Protein AF-A0A8B9Z6X7-F1 (afdb_monomer)

Sequence (48 aa):
MVQTMLPKSLRAMKFYFTTVYQEIWVGVALTAYVYYKISYGCRLHNLL

Secondary structure (DSSP, 8-state):
--TTTS-HHHHHHHHIIIIISHHHHHHHHHHHHHHHHHHHHHHHHTT-

Foldseek 3Di:
DVVVVQPVVVVVCVCCVPPVCPVVVVVVVVVVVVVVCVVVVVVVVVVD

InterPro domains:
  IPR012574 ATP synthase subunit ATP5MJ, mitochondrial [PF08039] (1-39)
  IPR012574 ATP synthase subunit ATP5MJ, mitochondrial [PTHR15233] (1-40)

Radius of gyration: 18.1 Å; Cα contacts (8 Å, |Δi|>4): 6; chains: 1; bounding box: 34×29×46 Å

Mean predicted aligned error: 10.87 Å

Organism: NCBI:txid224669

Structure (mmCIF, N/CA/C/O backbone):
data_AF-A0A8B9Z6X7-F1
#
_entry.id   AF-A0A8B9Z6X7-F1
#
loop_
_atom_site.group_PDB
_atom_site.id
_atom_site.type_symbol
_atom_site.label_atom_id
_atom_site.label_alt_id
_atom_site.label_comp_id
_atom_site.label_asym_id
_atom_site.label_entity_id
_atom_site.label_seq_id
_atom_site.pdbx_PDB_ins_code
_atom_site.Cartn_x
_atom_site.Cartn_y
_atom_site.Cartn_z
_atom_site.occupancy
_atom_site.B_iso_or_equiv
_atom_site.auth_seq_id
_atom_site.auth_comp_id
_atom_site.auth_asym_id
_atom_site.auth_atom_id
_atom_site.pdbx_PDB_model_num
ATOM 1 N N . MET A 1 1 ? -14.658 -23.954 6.728 1.00 57.69 1 MET A N 1
ATOM 2 C CA . MET A 1 1 ? -13.331 -24.071 7.382 1.00 57.69 1 MET A CA 1
ATOM 3 C C . MET A 1 1 ? -12.389 -22.879 7.126 1.0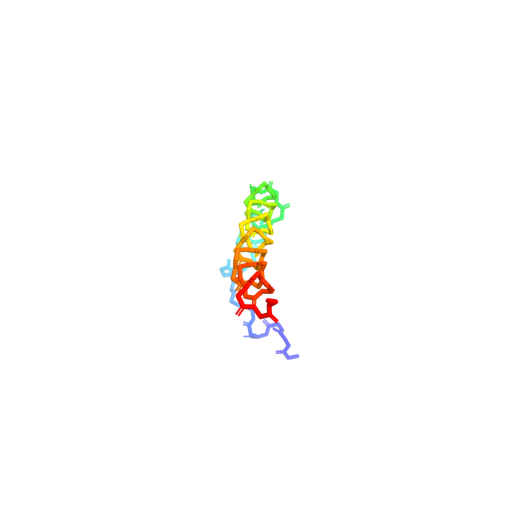0 57.69 1 MET A C 1
ATOM 5 O O . MET A 1 1 ? -11.332 -22.829 7.728 1.00 57.69 1 MET A O 1
ATOM 9 N N . VAL A 1 2 ? -12.766 -21.861 6.330 1.00 64.19 2 VAL A N 1
ATOM 10 C CA . VAL A 1 2 ? -11.954 -20.628 6.150 1.00 64.19 2 VAL A CA 1
ATOM 11 C C . VAL A 1 2 ? -12.012 -19.685 7.364 1.00 64.19 2 VAL A C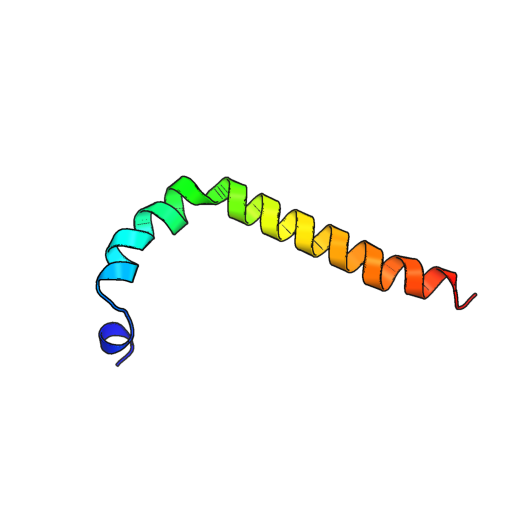 1
ATOM 13 O O . VAL A 1 2 ? -11.040 -19.005 7.671 1.00 64.19 2 VAL A O 1
ATOM 16 N N . GLN A 1 3 ? -13.121 -19.679 8.112 1.00 58.62 3 GLN A N 1
ATOM 17 C CA . GLN A 1 3 ? -13.302 -18.803 9.281 1.00 58.62 3 GLN A CA 1
ATOM 18 C C . GLN A 1 3 ? -12.357 -19.109 10.452 1.00 58.62 3 GLN A C 1
ATOM 20 O O . GLN A 1 3 ? -12.068 -18.205 11.226 1.00 58.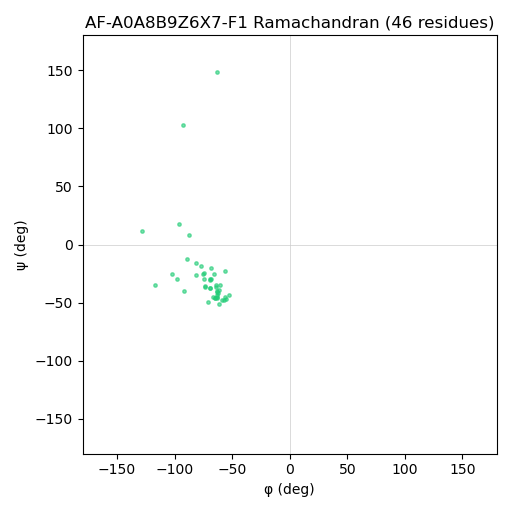62 3 GLN A O 1
ATOM 25 N N . THR A 1 4 ? -11.855 -20.342 10.581 1.00 61.28 4 THR A N 1
ATOM 26 C CA . THR A 1 4 ? -10.873 -20.714 11.617 1.00 61.28 4 THR A CA 1
ATOM 27 C C . THR A 1 4 ? -9.441 -20.335 11.236 1.00 61.28 4 THR A C 1
ATOM 29 O O . THR A 1 4 ? -8.586 -20.276 12.111 1.00 61.28 4 THR A O 1
ATOM 32 N N . MET A 1 5 ? -9.183 -20.041 9.955 1.00 65.00 5 MET A N 1
ATOM 33 C CA . MET A 1 5 ? -7.882 -19.573 9.459 1.00 65.00 5 MET A CA 1
ATOM 34 C C . MET A 1 5 ? -7.741 -18.047 9.493 1.00 65.00 5 MET A C 1
ATOM 36 O O . MET A 1 5 ? -6.638 -17.536 9.335 1.00 65.00 5 MET A O 1
ATOM 40 N N . LEU A 1 6 ? -8.837 -17.307 9.697 1.00 66.00 6 LEU A N 1
ATOM 41 C CA . LEU A 1 6 ? -8.822 -15.849 9.780 1.00 66.00 6 LEU A CA 1
ATOM 42 C C . LEU A 1 6 ? -8.680 -15.413 11.248 1.00 66.00 6 LEU A C 1
ATOM 44 O O . LEU A 1 6 ? -9.666 -15.448 11.991 1.00 66.00 6 LEU A O 1
ATOM 48 N N . PRO A 1 7 ? -7.483 -14.988 11.696 1.00 68.62 7 PRO A N 1
ATOM 49 C CA . PRO A 1 7 ? -7.298 -14.513 13.060 1.00 68.62 7 PRO A CA 1
ATOM 50 C C . PRO A 1 7 ? -8.144 -13.255 13.299 1.00 68.62 7 PRO A C 1
ATOM 52 O O . PRO A 1 7 ? -8.356 -12.447 12.393 1.00 68.62 7 PRO A O 1
ATOM 55 N N . LYS A 1 8 ? -8.620 -13.039 14.535 1.00 65.25 8 LYS A N 1
ATOM 56 C CA . LYS A 1 8 ? -9.426 -11.846 14.880 1.00 65.25 8 LYS A CA 1
ATOM 57 C C . LYS A 1 8 ? -8.717 -10.520 14.557 1.00 65.25 8 LYS A C 1
ATOM 59 O O . LYS A 1 8 ? -9.395 -9.522 14.326 1.00 65.25 8 LYS A O 1
ATOM 64 N N . SER A 1 9 ? -7.386 -10.523 14.462 1.00 65.06 9 SER A N 1
ATOM 65 C CA . SER A 1 9 ? -6.573 -9.394 13.991 1.00 65.06 9 SER A CA 1
ATOM 66 C C . SER A 1 9 ? -6.889 -8.983 12.549 1.00 65.06 9 SER A C 1
ATOM 68 O O . SER A 1 9 ? -6.926 -7.793 12.253 1.00 65.06 9 SER A O 1
ATOM 70 N N . LEU A 1 10 ? -7.216 -9.933 11.667 1.00 68.38 10 LEU A N 1
ATOM 71 C CA . LEU A 1 10 ? -7.569 -9.677 10.267 1.00 68.38 10 LEU A CA 1
ATOM 72 C C . LEU A 1 10 ? -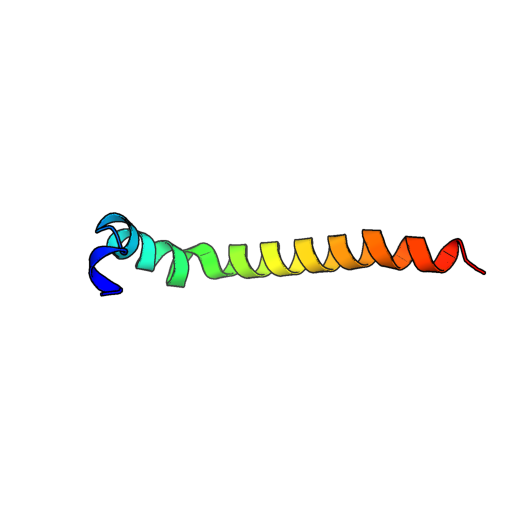8.913 -8.941 10.149 1.00 68.38 10 LEU A C 1
ATOM 74 O O . LEU A 1 10 ? -9.111 -8.119 9.257 1.00 68.38 10 LEU A O 1
ATOM 78 N N . ARG A 1 11 ? -9.818 -9.162 11.112 1.00 66.69 11 ARG A N 1
ATOM 79 C CA . ARG A 1 11 ? -11.089 -8.430 11.208 1.00 66.69 11 ARG A CA 1
ATOM 80 C C . ARG A 1 11 ? -10.884 -6.963 11.603 1.00 66.69 11 ARG A C 1
ATOM 82 O O . ARG A 1 11 ? -11.592 -6.116 11.070 1.00 66.69 11 ARG A O 1
ATOM 89 N N . ALA A 1 12 ? -9.927 -6.663 12.484 1.00 69.56 12 ALA A N 1
ATOM 90 C CA . ALA A 1 12 ? -9.556 -5.287 12.837 1.00 69.56 12 ALA A CA 1
ATOM 91 C C . ALA A 1 12 ? -8.767 -4.597 11.706 1.00 69.56 12 ALA A C 1
ATOM 93 O O . ALA A 1 12 ? -8.991 -3.428 11.402 1.00 69.56 12 ALA A O 1
ATOM 94 N N . MET A 1 13 ? -7.913 -5.353 11.014 1.00 71.25 13 MET A N 1
ATOM 95 C CA . MET A 1 13 ? -7.154 -4.905 9.842 1.00 71.2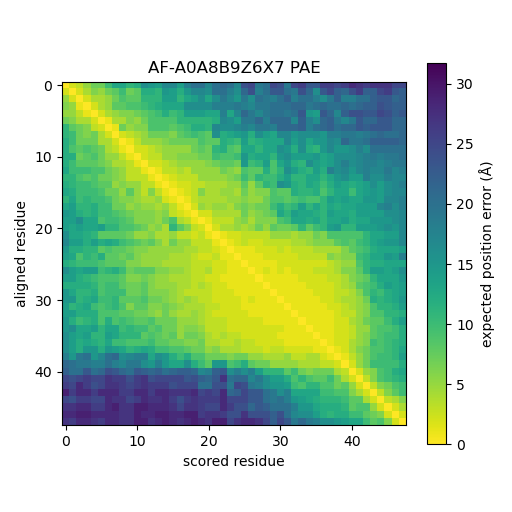5 13 MET A CA 1
ATOM 96 C C . MET A 1 13 ? -8.023 -4.638 8.606 1.00 71.25 13 MET A C 1
ATOM 98 O O . MET A 1 13 ? -7.608 -3.890 7.724 1.00 71.25 13 MET A O 1
ATOM 102 N N . LYS A 1 14 ? -9.239 -5.199 8.538 1.00 67.94 14 LYS A N 1
ATOM 103 C CA . LYS A 1 14 ? -10.153 -5.024 7.400 1.00 67.94 14 LYS A CA 1
ATOM 104 C C . LYS A 1 14 ? -10.375 -3.549 7.058 1.00 67.94 14 LYS A C 1
ATOM 106 O O . LYS A 1 14 ? -10.309 -3.211 5.887 1.00 67.94 14 LYS A O 1
ATOM 111 N N . PHE A 1 15 ? -10.577 -2.683 8.055 1.00 69.31 15 PHE A N 1
ATOM 112 C CA . PHE A 1 15 ? -10.756 -1.245 7.824 1.00 69.31 15 PHE A CA 1
ATOM 113 C C . PHE A 1 15 ? -9.512 -0.631 7.172 1.00 69.31 15 PHE A C 1
ATOM 115 O O . PHE A 1 15 ? -9.601 -0.040 6.103 1.00 69.31 15 PHE A O 1
ATOM 122 N N . TYR A 1 16 ? -8.332 -0.877 7.741 1.00 61.75 16 TYR A N 1
ATOM 123 C CA . TYR A 1 16 ? -7.076 -0.376 7.192 1.00 61.75 16 TYR A CA 1
ATOM 124 C C . TYR A 1 16 ? -6.859 -0.819 5.742 1.00 61.75 16 TYR A C 1
ATOM 126 O O . TYR A 1 16 ? -6.550 0.013 4.893 1.00 61.75 16 TYR A O 1
ATOM 134 N N . PHE A 1 17 ? -7.106 -2.092 5.423 1.00 63.66 17 PHE A N 1
ATOM 135 C CA . PHE A 1 17 ? -6.949 -2.603 4.059 1.00 63.66 17 PHE A CA 1
ATOM 136 C C . PHE A 1 17 ? -7.979 -2.067 3.057 1.00 63.66 17 PHE A C 1
ATOM 138 O O . PHE A 1 17 ? -7.647 -1.972 1.878 1.00 63.66 17 PHE A O 1
ATOM 145 N N . THR A 1 18 ? -9.198 -1.721 3.487 1.00 66.31 18 THR A N 1
ATOM 146 C CA . THR A 1 18 ? -10.274 -1.310 2.565 1.00 66.31 18 THR A CA 1
ATOM 147 C C . THR A 1 18 ? -10.452 0.197 2.419 1.00 66.31 18 THR A C 1
ATOM 149 O O . THR A 1 18 ? -10.904 0.633 1.363 1.00 66.31 18 THR 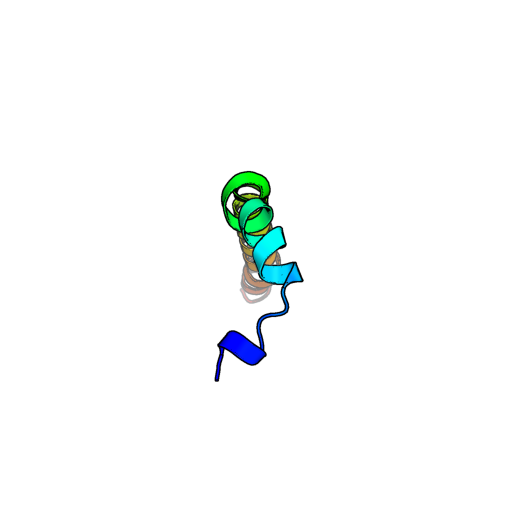A O 1
ATOM 152 N N . THR A 1 19 ? -10.141 0.994 3.445 1.00 69.12 19 THR A N 1
ATOM 153 C CA . THR A 1 19 ? -10.360 2.455 3.427 1.00 69.12 19 THR A CA 1
ATOM 154 C C . THR A 1 19 ? -9.076 3.264 3.535 1.00 69.12 19 THR A C 1
ATOM 156 O O . THR A 1 19 ? -8.985 4.304 2.900 1.00 69.12 19 THR A O 1
ATOM 159 N N . VAL A 1 20 ? -8.074 2.803 4.287 1.00 69.44 20 VAL A N 1
ATOM 160 C CA . VAL A 1 20 ? -6.848 3.589 4.536 1.00 69.44 20 VAL A CA 1
ATOM 161 C C . VAL A 1 20 ? -5.757 3.289 3.505 1.00 69.44 20 VAL A C 1
ATOM 163 O O . VAL A 1 20 ? -5.085 4.193 3.026 1.00 69.44 20 VAL A O 1
ATOM 166 N N . TYR A 1 21 ? -5.593 2.025 3.113 1.00 72.94 21 TYR A N 1
ATOM 167 C CA . TYR A 1 21 ? -4.519 1.592 2.215 1.00 72.94 21 TYR A CA 1
ATOM 168 C C . TYR A 1 21 ? -4.847 1.701 0.717 1.00 72.94 21 TYR A C 1
ATOM 170 O O . TYR A 1 21 ? -4.059 1.219 -0.091 1.00 72.94 21 TYR A O 1
ATOM 178 N N . GLN A 1 22 ? -5.965 2.316 0.309 1.00 75.56 22 GLN A N 1
ATOM 179 C CA . GLN A 1 22 ? -6.351 2.383 -1.113 1.00 75.56 22 GLN A CA 1
ATOM 180 C C . GLN A 1 22 ? -5.252 2.996 -1.995 1.00 75.56 22 GLN A C 1
ATOM 182 O O . GLN A 1 22 ? -4.873 2.403 -3.003 1.00 75.56 22 GLN A O 1
ATOM 187 N N . GLU A 1 23 ? -4.670 4.121 -1.583 1.00 80.25 23 GLU A N 1
ATOM 188 C CA . GLU A 1 23 ? -3.578 4.773 -2.321 1.00 80.25 23 GLU A CA 1
ATOM 189 C C . GLU A 1 23 ? -2.276 3.964 -2.276 1.00 80.25 23 GLU A C 1
ATOM 191 O O . GLU A 1 23 ? -1.506 3.948 -3.235 1.00 80.25 23 GLU A O 1
ATOM 196 N N . ILE A 1 24 ? -2.051 3.219 -1.192 1.00 86.38 24 ILE A N 1
ATOM 197 C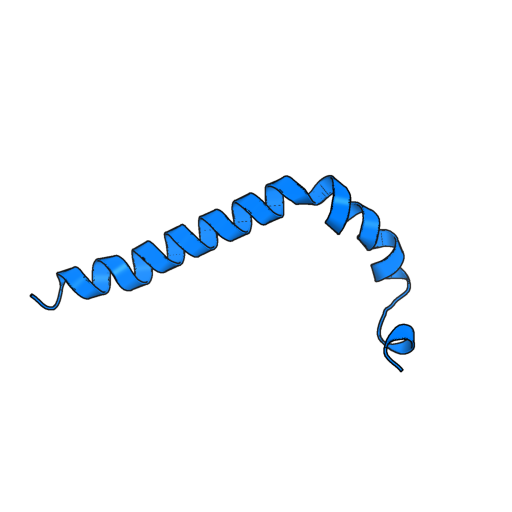 CA . ILE A 1 24 ? -0.888 2.338 -1.054 1.00 86.38 24 ILE A CA 1
ATOM 198 C C . ILE A 1 24 ? -1.000 1.152 -2.018 1.00 86.38 24 ILE A C 1
ATOM 200 O O . ILE A 1 24 ? -0.006 0.795 -2.643 1.00 86.38 24 ILE A O 1
ATOM 204 N N . TRP A 1 25 ? -2.195 0.597 -2.237 1.00 84.62 25 TRP A N 1
ATOM 205 C CA . TRP A 1 25 ? -2.410 -0.423 -3.271 1.00 84.62 25 TRP A CA 1
ATOM 206 C C . TRP A 1 25 ? -2.136 0.108 -4.680 1.00 84.62 25 TRP A C 1
ATOM 208 O O . TRP A 1 25 ? -1.511 -0.593 -5.479 1.00 84.62 25 TRP A O 1
ATOM 218 N N . VAL A 1 26 ? -2.535 1.350 -4.972 1.00 88.50 26 VAL A N 1
ATOM 219 C CA . VAL A 1 26 ? -2.204 2.009 -6.246 1.00 88.50 26 VAL A CA 1
ATOM 220 C C . VAL A 1 26 ? -0.689 2.187 -6.377 1.00 88.50 26 VAL A C 1
ATOM 222 O O . VAL A 1 26 ? -0.121 1.816 -7.403 1.00 88.50 26 VAL A O 1
ATOM 225 N N . GLY A 1 27 ? -0.010 2.668 -5.332 1.00 90.81 27 GLY A N 1
ATOM 226 C CA . GLY A 1 27 ? 1.448 2.830 -5.311 1.00 90.81 27 GLY A CA 1
ATOM 227 C C . GLY A 1 27 ? 2.214 1.513 -5.479 1.00 90.81 27 GLY A C 1
ATOM 228 O O . GLY A 1 27 ? 3.197 1.457 -6.222 1.00 90.81 27 GLY A O 1
ATOM 229 N N . VAL A 1 28 ? 1.737 0.430 -4.860 1.00 91.56 28 VAL A N 1
ATOM 230 C CA . VAL A 1 28 ? 2.290 -0.923 -5.035 1.00 91.56 28 VAL A CA 1
ATOM 231 C C . VAL A 1 28 ? 2.101 -1.404 -6.474 1.00 91.56 28 VAL A C 1
ATOM 233 O O . VAL A 1 28 ? 3.059 -1.888 -7.076 1.00 91.56 28 VAL A O 1
ATOM 236 N N . ALA A 1 29 ? 0.911 -1.226 -7.056 1.00 89.94 29 ALA A N 1
ATOM 237 C CA . ALA A 1 29 ? 0.648 -1.600 -8.445 1.00 89.94 29 ALA A CA 1
ATOM 238 C C . ALA A 1 29 ? 1.533 -0.815 -9.428 1.00 89.94 29 ALA A C 1
ATOM 240 O O . ALA A 1 29 ? 2.105 -1.398 -10.352 1.00 89.94 29 ALA A O 1
ATOM 241 N N . LEU A 1 30 ? 1.707 0.490 -9.196 1.00 92.62 30 LEU A N 1
ATOM 242 C CA . LEU A 1 30 ? 2.553 1.350 -10.022 1.00 92.62 30 LEU A CA 1
ATOM 243 C C . LEU A 1 30 ? 4.026 0.940 -9.929 1.00 92.62 30 LEU A C 1
ATOM 245 O O . LEU A 1 30 ? 4.698 0.795 -10.948 1.00 92.62 30 LEU A O 1
ATOM 249 N N . THR A 1 31 ? 4.515 0.697 -8.713 1.00 93.25 31 THR A N 1
ATOM 250 C CA . THR A 1 31 ? 5.899 0.271 -8.466 1.00 93.25 31 THR A CA 1
ATOM 251 C C . THR A 1 31 ? 6.172 -1.089 -9.097 1.00 93.25 31 THR A C 1
ATOM 253 O O . THR A 1 31 ? 7.193 -1.261 -9.758 1.00 93.25 31 THR A O 1
ATOM 256 N N . ALA A 1 32 ? 5.243 -2.038 -8.968 1.00 89.62 32 ALA A N 1
ATOM 257 C CA . ALA A 1 32 ? 5.347 -3.345 -9.608 1.00 89.62 32 ALA A CA 1
ATOM 258 C C . ALA A 1 32 ? 5.350 -3.235 -11.141 1.00 89.62 32 ALA A C 1
ATOM 260 O O . ALA A 1 32 ? 6.142 -3.908 -11.799 1.00 89.62 32 ALA A O 1
ATOM 261 N N . TYR A 1 33 ? 4.517 -2.363 -11.718 1.00 88.00 33 TYR A N 1
ATOM 262 C CA . TYR A 1 33 ? 4.487 -2.130 -13.162 1.00 88.00 33 TYR A CA 1
ATOM 263 C C . TYR A 1 33 ? 5.779 -1.485 -13.676 1.00 88.00 33 TYR A C 1
ATOM 265 O O . TYR A 1 33 ? 6.339 -1.939 -14.675 1.00 88.00 33 TYR A O 1
ATOM 273 N N . VAL A 1 34 ? 6.290 -0.464 -12.986 1.00 90.38 34 VAL A N 1
ATOM 274 C CA . VAL A 1 34 ? 7.570 0.172 -13.329 1.00 90.38 34 VAL A CA 1
ATOM 275 C C . VAL A 1 34 ? 8.715 -0.827 -13.185 1.00 90.38 34 VAL A C 1
ATOM 277 O O . VAL A 1 34 ? 9.523 -0.948 -14.101 1.00 90.38 34 VAL A O 1
ATOM 280 N N . TYR A 1 35 ? 8.750 -1.604 -12.100 1.00 85.75 35 TYR A N 1
ATOM 281 C CA . TYR A 1 35 ? 9.745 -2.656 -11.902 1.00 85.75 35 TYR A CA 1
ATOM 282 C C . TYR A 1 35 ? 9.693 -3.69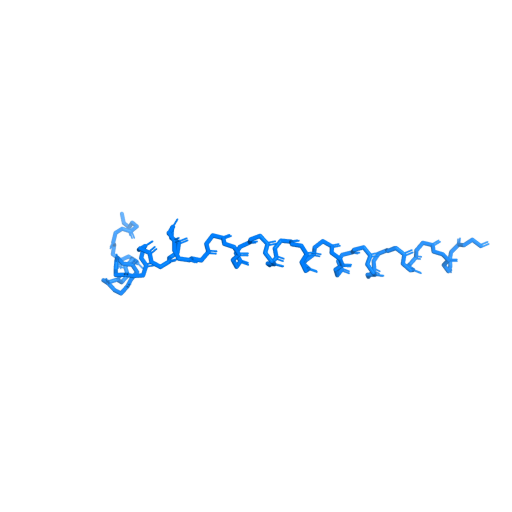3 -13.027 1.00 85.75 35 TYR A C 1
ATOM 284 O O . TYR A 1 35 ? 10.714 -3.985 -13.642 1.00 85.75 35 TYR A O 1
ATOM 292 N N . TYR A 1 36 ? 8.499 -4.173 -13.379 1.00 84.75 36 TYR A N 1
ATOM 293 C CA . TYR A 1 36 ? 8.300 -5.081 -14.505 1.00 84.75 36 TYR A CA 1
ATOM 294 C C . TYR A 1 36 ? 8.812 -4.472 -15.819 1.00 84.75 36 TYR A C 1
ATOM 296 O O . TYR A 1 36 ? 9.583 -5.097 -16.548 1.00 84.75 36 TYR A O 1
ATOM 304 N N . LYS A 1 37 ? 8.454 -3.220 -16.113 1.00 82.94 37 LYS A N 1
ATOM 305 C CA . LYS A 1 37 ? 8.906 -2.518 -17.321 1.00 82.94 37 LYS A CA 1
ATOM 306 C C . LYS A 1 37 ? 10.418 -2.296 -17.340 1.00 82.94 37 LYS A C 1
ATOM 308 O O . LYS A 1 37 ? 10.996 -2.390 -18.414 1.00 82.94 37 LYS A O 1
ATOM 313 N N . ILE A 1 38 ? 11.066 -2.050 -16.205 1.00 84.56 38 ILE A N 1
ATOM 314 C CA . ILE A 1 38 ? 12.528 -1.916 -16.123 1.00 84.56 38 ILE A CA 1
ATOM 315 C C . ILE A 1 38 ? 13.199 -3.283 -16.317 1.00 84.56 38 ILE A C 1
ATOM 317 O O . ILE A 1 38 ? 14.084 -3.417 -17.162 1.00 84.56 38 ILE A O 1
ATOM 321 N N . SER A 1 39 ? 12.750 -4.316 -15.599 1.00 77.19 39 SER A N 1
ATOM 322 C CA . SER A 1 39 ? 13.335 -5.660 -15.667 1.00 77.19 39 SER A CA 1
ATOM 323 C C . SER A 1 39 ? 13.192 -6.315 -17.043 1.00 77.19 39 SER A C 1
ATOM 325 O O . SER A 1 39 ? 14.111 -7.004 -17.484 1.00 77.19 39 SER A O 1
ATOM 327 N N . TYR A 1 40 ? 12.068 -6.103 -17.736 1.00 71.00 40 TYR A N 1
ATOM 328 C CA . TYR A 1 40 ? 11.800 -6.719 -19.042 1.00 71.00 40 TYR A CA 1
ATOM 329 C C . TYR A 1 40 ? 12.001 -5.766 -20.232 1.00 71.00 40 TYR A C 1
ATOM 331 O O . TYR A 1 40 ? 12.326 -6.225 -21.324 1.00 71.00 40 TYR A O 1
ATOM 339 N N . GLY A 1 41 ? 11.881 -4.450 -20.045 1.00 62.94 41 GLY A N 1
ATOM 340 C CA . GLY A 1 41 ? 12.090 -3.450 -21.101 1.00 62.94 41 GLY A CA 1
ATOM 341 C C . GLY A 1 41 ? 13.560 -3.253 -21.475 1.00 62.94 41 GLY A C 1
ATOM 342 O O . GLY A 1 41 ? 13.867 -3.127 -22.657 1.00 62.94 41 GLY A O 1
ATOM 343 N N . CYS A 1 42 ? 14.486 -3.331 -20.514 1.00 54.62 42 CYS A N 1
ATOM 344 C CA . CYS A 1 42 ? 15.926 -3.322 -20.812 1.00 54.62 42 CYS A CA 1
ATOM 345 C C . CYS A 1 42 ? 16.435 -4.669 -21.352 1.00 54.62 42 CYS A C 1
ATOM 347 O O . CYS A 1 42 ? 17.489 -4.723 -21.981 1.00 54.62 42 CYS A O 1
ATOM 349 N N . ARG A 1 43 ? 15.688 -5.762 -21.144 1.00 51.94 43 ARG A N 1
ATOM 350 C CA . ARG A 1 43 ? 16.047 -7.092 -21.659 1.00 51.94 43 ARG A CA 1
ATOM 351 C C . ARG A 1 43 ? 15.791 -7.227 -23.163 1.00 51.94 43 ARG A C 1
ATOM 353 O O . ARG A 1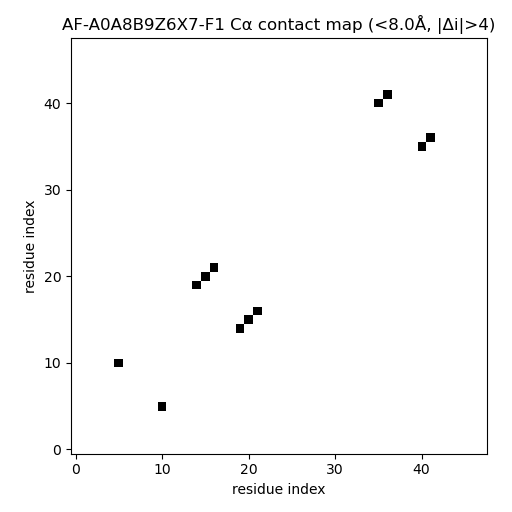 43 ? 16.469 -8.015 -23.808 1.00 51.94 43 ARG A O 1
ATOM 360 N N . LEU A 1 44 ? 14.856 -6.444 -23.714 1.00 52.38 44 LEU A N 1
ATOM 361 C CA . LEU A 1 44 ? 14.557 -6.417 -25.150 1.00 52.38 44 LEU A CA 1
ATOM 362 C C . LEU A 1 44 ? 15.538 -5.537 -25.951 1.00 52.38 44 LEU A C 1
ATOM 364 O O . LEU A 1 44 ? 15.750 -5.797 -27.127 1.00 52.38 44 LEU A O 1
ATOM 368 N N . HIS A 1 45 ? 16.161 -4.523 -25.333 1.00 49.75 45 HIS A N 1
ATOM 369 C CA . HIS A 1 45 ? 17.128 -3.653 -26.023 1.00 49.75 45 HIS A CA 1
ATOM 370 C C . HIS A 1 45 ? 18.483 -4.335 -26.275 1.00 49.75 45 HIS A C 1
ATOM 372 O O . HIS A 1 45 ? 19.185 -3.961 -27.200 1.00 49.75 45 HIS A O 1
ATOM 378 N N . ASN A 1 46 ? 18.853 -5.341 -25.478 1.00 48.59 46 ASN A N 1
ATOM 379 C CA . ASN A 1 46 ? 20.156 -6.014 -25.574 1.00 48.59 46 ASN A CA 1
ATOM 380 C C . ASN A 1 46 ? 20.113 -7.309 -26.416 1.00 48.59 46 ASN A C 1
ATOM 382 O O . ASN A 1 46 ? 20.961 -8.185 -26.258 1.00 48.59 46 ASN A O 1
ATOM 386 N N . LEU A 1 47 ? 19.064 -7.467 -27.230 1.00 54.56 47 LEU A N 1
ATOM 387 C CA . LEU A 1 47 ? 18.779 -8.654 -28.049 1.00 54.56 47 LEU A CA 1
ATOM 388 C C . LEU A 1 47 ? 18.514 -8.294 -29.531 1.00 54.56 47 LEU A C 1
ATOM 390 O O . LEU A 1 47 ? 18.054 -9.149 -30.285 1.00 54.56 47 LEU A O 1
ATOM 394 N N . LEU A 1 48 ? 18.803 -7.046 -29.927 1.00 45.91 48 LEU A N 1
ATOM 395 C CA . LEU A 1 48 ? 18.812 -6.502 -31.295 1.00 45.91 48 LEU A CA 1
ATOM 396 C C . LEU A 1 48 ? 20.243 -6.097 -31.661 1.00 45.91 48 LEU A C 1
ATOM 398 O O . LEU A 1 48 ? 20.608 -6.281 -32.841 1.00 45.91 48 LEU A O 1
#

pLDDT: mean 71.59, std 13.27, range [45.91, 93.25]

Solvent-accessible surface area (backbone atoms only — not comparable to full-atom values): 2925 Å² total; per-residue (Å²): 122,68,73,83,73,54,56,75,65,56,66,66,44,45,54,48,64,69,69,68,35,53,66,54,53,52,50,50,52,52,50,52,50,51,48,50,48,54,68,53,53,60,58,59,68,79,74,117